Protein AF-X0RX33-F1 (afdb_monomer_lite)

Radius of gyration: 17.23 Å; chains: 1; bounding box: 39×27×56 Å

Structure (mmCIF, N/CA/C/O backbone):
data_AF-X0RX33-F1
#
_entry.id   AF-X0RX33-F1
#
loop_
_atom_site.group_PDB
_atom_site.id
_atom_site.type_symbol
_atom_site.label_atom_id
_atom_site.label_alt_id
_atom_site.label_comp_id
_atom_site.label_asym_id
_atom_site.label_entity_id
_atom_site.label_seq_id
_atom_site.pdbx_PDB_ins_code
_atom_site.Cartn_x
_atom_site.Cartn_y
_atom_site.Cartn_z
_atom_site.occupancy
_atom_site.B_iso_or_equiv
_atom_site.auth_seq_id
_atom_site.auth_comp_id
_atom_site.auth_asym_id
_atom_site.auth_atom_id
_atom_site.pdbx_PDB_model_num
ATOM 1 N N . CYS A 1 1 ? 10.762 -17.000 -25.922 1.00 54.44 1 CYS A N 1
ATOM 2 C CA . CYS A 1 1 ? 10.895 -15.526 -25.977 1.00 54.44 1 CYS A CA 1
ATOM 3 C C . CYS A 1 1 ? 10.724 -14.941 -27.388 1.00 54.44 1 CYS A C 1
ATOM 5 O O . CYS A 1 1 ? 10.039 -13.940 -27.504 1.00 54.44 1 CYS A O 1
ATOM 7 N N . GLN A 1 2 ? 11.203 -15.582 -28.469 1.00 52.62 2 GLN A N 1
ATOM 8 C CA . GLN A 1 2 ? 11.103 -15.065 -29.858 1.00 52.62 2 GLN A CA 1
ATOM 9 C C . GLN A 1 2 ? 9.686 -14.805 -30.428 1.00 52.62 2 GLN A C 1
ATOM 11 O O . GLN A 1 2 ? 9.579 -14.185 -31.476 1.00 52.62 2 GLN A O 1
ATOM 16 N N . LYS A 1 3 ? 8.595 -15.246 -29.779 1.00 62.91 3 LYS A N 1
ATOM 17 C CA . LYS A 1 3 ? 7.216 -15.036 -30.277 1.00 62.91 3 LYS A CA 1
ATOM 18 C C . LYS A 1 3 ? 6.519 -13.773 -29.747 1.00 62.91 3 LYS A C 1
ATOM 20 O O . LYS A 1 3 ? 5.438 -13.464 -30.226 1.00 62.91 3 LYS A O 1
ATOM 25 N N . LEU A 1 4 ? 7.103 -13.072 -28.771 1.00 76.19 4 LEU A N 1
ATOM 26 C CA . LEU A 1 4 ? 6.469 -11.923 -28.103 1.00 76.19 4 LEU A CA 1
ATOM 27 C C . LEU A 1 4 ? 7.180 -10.583 -28.362 1.00 76.19 4 LEU A C 1
ATOM 29 O O . LEU A 1 4 ? 6.725 -9.574 -27.849 1.00 76.19 4 LEU A O 1
ATOM 33 N N . ASN A 1 5 ? 8.270 -10.556 -29.145 1.00 82.94 5 ASN A N 1
ATOM 34 C CA . ASN A 1 5 ? 9.107 -9.359 -29.348 1.00 82.94 5 ASN A CA 1
ATOM 35 C C . ASN A 1 5 ? 9.554 -8.671 -28.038 1.00 82.94 5 ASN A C 1
ATOM 37 O O . ASN A 1 5 ? 9.726 -7.458 -28.008 1.00 82.94 5 ASN A O 1
ATOM 41 N N . ILE A 1 6 ? 9.768 -9.446 -26.970 1.00 84.62 6 ILE A N 1
ATOM 42 C CA . ILE A 1 6 ? 10.281 -8.954 -25.683 1.00 84.62 6 ILE A CA 1
ATOM 43 C C . ILE A 1 6 ? 11.683 -9.497 -25.414 1.00 84.62 6 ILE A C 1
ATOM 45 O O . ILE A 1 6 ? 12.012 -10.631 -25.793 1.00 84.62 6 ILE A O 1
ATOM 49 N N . THR A 1 7 ? 12.500 -8.693 -24.745 1.00 88.75 7 THR A N 1
ATOM 50 C CA . THR A 1 7 ? 13.837 -9.075 -24.290 1.00 88.75 7 THR A CA 1
ATOM 51 C C . THR A 1 7 ? 13.762 -9.977 -23.048 1.00 88.75 7 THR A C 1
ATOM 53 O O . THR A 1 7 ? 12.696 -10.214 -22.473 1.00 88.75 7 THR A O 1
ATOM 56 N N . LEU A 1 8 ? 14.902 -10.541 -22.633 1.00 86.94 8 LEU A N 1
ATOM 57 C CA . LEU A 1 8 ? 14.984 -11.276 -21.362 1.00 86.94 8 LEU A CA 1
ATOM 58 C C . LEU A 1 8 ? 14.783 -10.352 -20.155 1.00 86.94 8 LEU A C 1
ATOM 60 O O . LEU A 1 8 ? 14.217 -10.778 -19.150 1.00 86.94 8 LEU A O 1
ATOM 64 N N . GLU A 1 9 ? 15.224 -9.104 -20.278 1.00 85.31 9 GLU A N 1
ATOM 65 C CA . GLU A 1 9 ? 15.059 -8.056 -19.277 1.00 85.31 9 GLU A CA 1
ATOM 66 C C . GLU A 1 9 ? 13.582 -7.701 -19.095 1.00 85.31 9 GLU A C 1
ATOM 68 O O . GLU A 1 9 ? 13.064 -7.817 -17.985 1.00 85.31 9 GLU A O 1
ATOM 73 N N . ASP A 1 10 ? 12.858 -7.456 -20.193 1.00 86.00 10 ASP A N 1
ATOM 74 C CA . ASP A 1 10 ? 11.402 -7.248 -20.174 1.00 86.00 10 ASP A CA 1
ATOM 75 C C . ASP A 1 10 ? 10.673 -8.396 -19.459 1.00 86.00 10 ASP A C 1
ATOM 77 O O . ASP A 1 10 ? 9.832 -8.179 -18.587 1.00 86.00 10 ASP A O 1
ATOM 81 N N . ALA A 1 11 ? 11.028 -9.644 -19.787 1.00 89.94 11 ALA A N 1
ATOM 82 C CA . ALA A 1 11 ? 10.428 -10.820 -19.163 1.00 89.94 11 ALA A CA 1
ATOM 83 C C . ALA A 1 11 ? 10.715 -10.899 -17.652 1.00 89.94 11 ALA A C 1
ATOM 85 O O . ALA A 1 11 ? 9.852 -11.323 -16.876 1.00 89.94 11 ALA A O 1
ATOM 86 N N . SER A 1 12 ? 11.912 -10.495 -17.223 1.00 89.50 12 SER A N 1
ATOM 87 C CA . SER A 1 12 ? 12.281 -10.424 -15.809 1.00 89.50 12 SER A CA 1
ATOM 88 C C . SER A 1 12 ? 11.485 -9.339 -15.079 1.00 89.50 12 SER A C 1
ATOM 90 O O . SER A 1 12 ? 10.944 -9.588 -14.001 1.00 89.50 12 SER A O 1
ATOM 92 N N . ASN A 1 13 ? 11.325 -8.171 -15.700 1.00 88.50 13 ASN A N 1
ATOM 93 C CA . ASN A 1 13 ? 10.579 -7.046 -15.142 1.00 88.50 13 ASN A CA 1
ATOM 94 C C . ASN A 1 13 ? 9.100 -7.382 -14.963 1.00 88.50 13 ASN A C 1
ATOM 96 O O . ASN A 1 13 ? 8.558 -7.214 -13.871 1.00 88.50 13 ASN A O 1
ATOM 100 N N . TYR A 1 14 ? 8.464 -7.971 -15.978 1.00 90.94 14 TYR A N 1
ATOM 101 C CA . TYR A 1 14 ? 7.082 -8.443 -15.860 1.00 90.94 14 TYR A CA 1
ATOM 102 C C . TYR A 1 14 ? 6.914 -9.472 -14.744 1.00 90.94 14 TYR A C 1
ATOM 104 O O . TYR A 1 14 ? 5.925 -9.439 -14.014 1.00 90.94 14 TYR A O 1
ATOM 112 N N . LYS A 1 15 ? 7.892 -10.365 -14.565 1.00 93.12 15 LYS A N 1
ATOM 113 C CA . LYS A 1 15 ? 7.875 -11.339 -13.472 1.00 93.12 15 LYS A CA 1
ATOM 114 C C . LYS A 1 15 ? 7.954 -10.664 -12.102 1.00 93.12 15 LYS A C 1
ATOM 116 O O . LYS A 1 15 ? 7.259 -11.098 -11.183 1.00 93.12 15 LYS A O 1
ATOM 121 N N . PHE A 1 16 ? 8.795 -9.646 -11.937 1.00 92.75 16 PHE A N 1
ATOM 122 C CA . PHE A 1 16 ? 8.894 -8.930 -10.667 1.00 92.75 16 PHE A CA 1
ATOM 123 C C . PHE A 1 16 ? 7.631 -8.124 -10.362 1.00 92.75 16 PHE A C 1
ATOM 125 O O . PHE A 1 16 ? 7.074 -8.285 -9.278 1.00 92.75 16 PHE A O 1
ATOM 132 N N . ILE A 1 17 ? 7.119 -7.361 -11.331 1.00 94.19 17 ILE A N 1
ATOM 133 C CA . ILE A 1 17 ? 5.865 -6.606 -11.183 1.00 94.19 17 ILE A CA 1
ATOM 134 C C . ILE A 1 17 ? 4.706 -7.553 -10.851 1.00 94.19 17 ILE A C 1
ATOM 136 O O . ILE A 1 17 ? 3.975 -7.331 -9.889 1.00 94.19 17 ILE A O 1
ATOM 140 N N . SER A 1 18 ? 4.583 -8.672 -11.575 1.00 96.12 18 SER A N 1
ATOM 141 C CA . SER A 1 18 ? 3.558 -9.687 -11.304 1.00 96.12 18 SER A CA 1
ATOM 142 C C . SER A 1 18 ? 3.642 -10.239 -9.879 1.00 96.12 18 SER A C 1
ATOM 144 O O . SER A 1 18 ? 2.606 -10.464 -9.258 1.00 96.12 18 SER A O 1
ATOM 146 N N . ARG A 1 19 ? 4.851 -10.438 -9.345 1.00 97.44 19 ARG A N 1
ATOM 147 C CA . ARG A 1 19 ? 5.050 -10.890 -7.963 1.00 97.44 19 ARG A CA 1
ATOM 148 C C . ARG A 1 19 ? 4.624 -9.834 -6.942 1.00 97.44 19 ARG A C 1
ATOM 150 O O . ARG A 1 19 ? 4.098 -10.193 -5.897 1.00 97.44 19 ARG A O 1
ATOM 157 N N . PHE A 1 20 ? 4.861 -8.553 -7.203 1.00 97.88 20 PHE A N 1
ATOM 158 C CA . PHE A 1 20 ? 4.414 -7.491 -6.299 1.00 97.88 20 PHE A CA 1
ATOM 159 C C . PHE A 1 20 ? 2.893 -7.345 -6.298 1.00 97.88 20 PHE A C 1
ATOM 161 O O . PHE A 1 20 ? 2.297 -7.272 -5.227 1.00 97.88 20 PHE A O 1
ATOM 168 N N . LEU A 1 21 ? 2.257 -7.429 -7.468 1.00 98.00 21 LEU A N 1
ATOM 169 C CA . LEU A 1 21 ? 0.796 -7.446 -7.574 1.00 98.00 21 LEU A CA 1
ATOM 170 C C . LEU A 1 21 ? 0.165 -8.647 -6.860 1.00 98.00 21 LEU A C 1
ATOM 172 O O . LEU A 1 21 ? -0.848 -8.497 -6.182 1.00 98.00 21 LEU A O 1
ATOM 176 N N . GLU A 1 22 ? 0.775 -9.827 -6.963 1.00 98.56 22 GLU A N 1
ATOM 177 C CA . GLU A 1 22 ? 0.326 -11.014 -6.231 1.00 98.56 22 GLU A CA 1
ATOM 178 C C . GLU A 1 22 ? 0.396 -10.807 -4.711 1.00 98.56 22 GLU A C 1
ATOM 180 O O . GLU A 1 22 ? -0.594 -11.036 -4.017 1.00 98.56 22 GLU A O 1
ATOM 185 N N . ARG A 1 23 ? 1.500 -10.252 -4.200 1.00 98.50 23 ARG A N 1
ATOM 186 C CA . ARG A 1 23 ? 1.635 -9.919 -2.773 1.00 98.50 23 ARG A CA 1
ATOM 187 C C . ARG A 1 23 ? 0.618 -8.880 -2.309 1.00 98.50 23 ARG A C 1
ATOM 189 O O . ARG A 1 23 ? 0.106 -8.993 -1.197 1.00 98.50 23 ARG A O 1
ATOM 196 N N . ILE A 1 24 ? 0.309 -7.879 -3.133 1.00 98.69 24 ILE A N 1
ATOM 197 C CA . ILE A 1 24 ? -0.770 -6.920 -2.852 1.00 98.69 24 ILE A CA 1
ATOM 198 C C . ILE A 1 24 ? -2.111 -7.656 -2.740 1.00 98.69 24 ILE A C 1
ATOM 200 O O . ILE A 1 24 ? -2.855 -7.436 -1.784 1.00 98.69 24 ILE A O 1
ATOM 204 N N . GLY A 1 25 ? -2.391 -8.588 -3.655 1.00 98.56 25 GLY A N 1
ATOM 205 C CA . GLY A 1 25 ? -3.568 -9.455 -3.590 1.00 98.56 25 GLY A CA 1
ATOM 206 C C . GLY A 1 25 ? -3.648 -10.254 -2.285 1.00 98.56 25 GLY A C 1
ATOM 207 O O . GLY A 1 25 ? -4.692 -10.269 -1.629 1.00 98.56 25 GLY A O 1
ATOM 208 N N . ASP A 1 26 ? -2.536 -10.841 -1.842 1.00 98.69 26 ASP A N 1
ATOM 209 C CA . ASP A 1 26 ? -2.448 -11.536 -0.553 1.00 98.69 26 ASP A CA 1
ATOM 210 C C . ASP A 1 26 ? -2.773 -10.619 0.636 1.00 98.69 26 ASP A C 1
ATOM 212 O O . ASP A 1 26 ? -3.444 -11.031 1.589 1.00 98.69 26 ASP A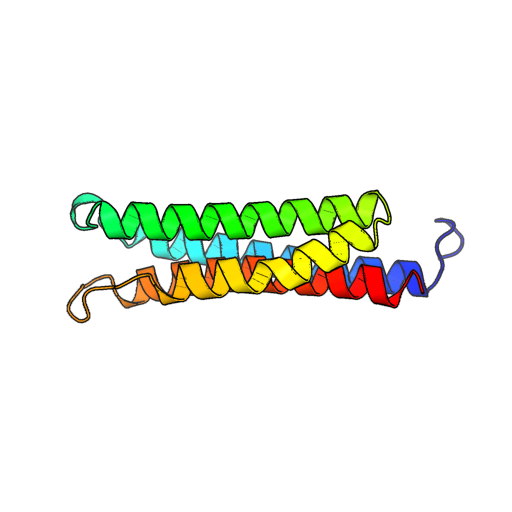 O 1
ATOM 216 N N . HIS A 1 27 ? -2.321 -9.364 0.599 1.00 98.69 27 HIS A N 1
ATOM 217 C CA . HIS A 1 27 ? -2.654 -8.376 1.624 1.00 98.69 27 HIS A CA 1
ATOM 218 C C . HIS A 1 27 ? -4.124 -7.958 1.582 1.00 98.69 27 HIS A C 1
ATOM 220 O O . HIS A 1 27 ? -4.738 -7.846 2.644 1.00 98.69 27 HIS A O 1
ATOM 226 N N . ALA A 1 28 ? -4.730 -7.838 0.401 1.00 98.69 28 ALA A N 1
ATOM 227 C CA . ALA A 1 28 ? -6.168 -7.611 0.282 1.00 98.69 28 ALA A CA 1
ATOM 228 C C . ALA A 1 28 ? -6.974 -8.762 0.918 1.00 98.69 28 ALA A C 1
ATOM 230 O O . ALA A 1 28 ? -7.928 -8.525 1.662 1.00 98.69 28 ALA A O 1
ATOM 231 N N . VAL A 1 29 ? -6.542 -10.014 0.724 1.00 98.62 29 VAL A N 1
ATOM 232 C CA . VAL A 1 29 ? -7.142 -11.183 1.391 1.00 98.62 29 VAL A CA 1
ATOM 233 C C . VAL A 1 29 ? -6.956 -11.123 2.911 1.00 98.62 29 VAL A C 1
ATOM 235 O O . VAL A 1 29 ? -7.891 -11.434 3.651 1.00 98.62 29 VAL A O 1
ATOM 238 N N . LYS A 1 30 ? -5.778 -10.720 3.407 1.00 98.56 30 LYS A N 1
ATOM 239 C CA . LYS A 1 30 ? -5.538 -10.543 4.852 1.00 98.56 30 LYS A CA 1
ATOM 240 C C . LYS A 1 30 ? -6.443 -9.469 5.453 1.00 98.56 30 LYS A C 1
ATOM 242 O O . LYS A 1 30 ? -6.989 -9.703 6.529 1.00 98.56 30 LYS A O 1
ATOM 247 N N . ILE A 1 31 ? -6.640 -8.345 4.764 1.00 98.56 31 ILE A N 1
ATOM 248 C CA . ILE A 1 31 ? -7.582 -7.299 5.185 1.00 98.56 31 ILE A CA 1
ATOM 249 C C . ILE A 1 31 ? -8.985 -7.897 5.285 1.00 98.56 31 ILE A C 1
ATOM 251 O O . ILE A 1 31 ? -9.572 -7.874 6.362 1.00 98.56 31 ILE A O 1
ATOM 255 N N . ALA A 1 32 ? -9.483 -8.525 4.216 1.00 98.38 32 ALA A N 1
ATOM 256 C CA . ALA A 1 32 ? -10.822 -9.114 4.196 1.00 98.38 32 ALA A CA 1
ATOM 257 C C . ALA A 1 32 ? -11.044 -10.125 5.337 1.00 98.38 32 ALA A C 1
ATOM 259 O O . ALA A 1 32 ? -12.092 -10.115 5.978 1.00 98.38 32 ALA A O 1
ATOM 260 N N . LYS A 1 33 ? -10.042 -10.962 5.636 1.00 98.44 33 LYS A N 1
ATOM 261 C CA . LYS A 1 33 ? -10.099 -11.946 6.728 1.00 98.44 33 LYS A CA 1
ATOM 262 C C . LYS A 1 33 ? -10.138 -11.331 8.127 1.00 98.44 33 LYS A C 1
ATOM 264 O O . LYS A 1 33 ? -10.741 -11.931 9.004 1.00 98.44 33 LYS A O 1
ATOM 269 N N . ASN A 1 34 ? -9.490 -10.190 8.352 1.00 98.06 34 ASN A N 1
ATOM 270 C CA . ASN A 1 34 ? -9.503 -9.525 9.661 1.00 98.06 34 ASN A CA 1
ATOM 271 C C . ASN A 1 34 ? -10.751 -8.661 9.836 1.00 98.06 34 ASN A C 1
ATOM 273 O O . ASN A 1 34 ? -11.341 -8.627 10.907 1.00 98.06 34 ASN A O 1
ATOM 277 N N . VAL A 1 35 ? -11.195 -8.016 8.759 1.00 96.69 35 VAL A N 1
ATOM 278 C CA . VAL A 1 35 ? -12.381 -7.160 8.752 1.00 96.69 35 VAL A CA 1
ATOM 279 C C . VAL A 1 35 ? -13.639 -7.914 9.208 1.00 96.69 35 VAL A C 1
ATOM 281 O O . VAL A 1 35 ? -14.419 -7.370 9.980 1.00 96.69 35 VAL A O 1
ATOM 284 N N . ILE A 1 36 ? -13.813 -9.181 8.814 1.00 97.12 36 ILE A N 1
ATOM 285 C CA . ILE A 1 36 ? -14.971 -10.001 9.230 1.00 97.12 36 ILE A CA 1
ATOM 286 C C . ILE A 1 36 ? -14.987 -10.371 10.723 1.00 97.12 36 ILE A C 1
ATOM 288 O O . ILE A 1 36 ? -16.007 -10.851 11.212 1.00 97.12 36 ILE A O 1
ATOM 292 N N . LEU A 1 37 ? -13.867 -10.204 11.432 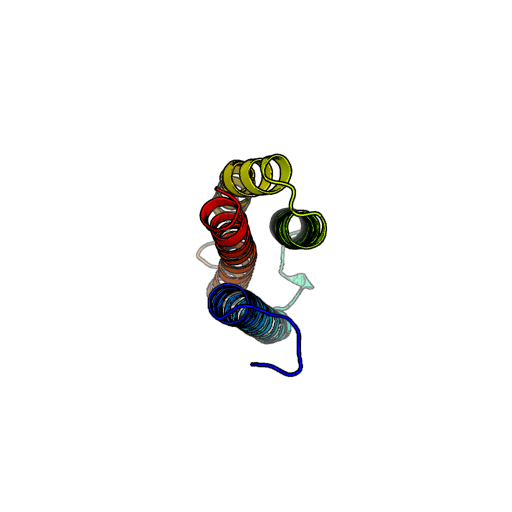1.00 96.81 37 LEU A N 1
ATOM 293 C CA . LEU A 1 37 ? -13.744 -10.517 12.860 1.00 96.81 37 LEU A CA 1
ATOM 294 C C . LEU A 1 37 ? -14.101 -9.314 13.745 1.00 96.81 37 LEU A C 1
ATOM 296 O O . LEU A 1 37 ? -14.278 -9.469 14.952 1.00 96.81 37 LEU A O 1
ATOM 300 N N . ILE A 1 38 ? -14.200 -8.124 13.150 1.00 96.25 38 ILE A N 1
ATOM 301 C CA . ILE A 1 38 ? -14.409 -6.861 13.851 1.00 96.25 38 ILE A CA 1
ATOM 302 C C . ILE A 1 38 ? -15.905 -6.546 13.936 1.00 96.25 38 ILE A C 1
ATOM 304 O O . ILE A 1 38 ? -16.614 -6.541 12.930 1.00 96.25 38 ILE A O 1
ATOM 308 N N . ASP A 1 39 ? -16.380 -6.199 15.134 1.00 94.81 39 ASP A N 1
ATOM 309 C CA . ASP A 1 39 ? -17.686 -5.556 15.298 1.00 94.81 39 ASP A CA 1
ATOM 310 C C . ASP A 1 39 ? -17.560 -4.057 15.009 1.00 94.81 39 ASP A C 1
ATOM 312 O O . ASP A 1 39 ? -17.064 -3.279 15.828 1.00 94.81 39 ASP A O 1
ATOM 316 N N . TYR A 1 40 ? -18.031 -3.640 13.834 1.00 87.25 40 TYR A N 1
ATOM 317 C CA . TYR A 1 40 ? -17.953 -2.250 13.387 1.00 87.25 40 TYR A CA 1
ATOM 318 C C . TYR A 1 40 ? -18.631 -1.253 14.330 1.00 87.25 40 TYR A C 1
ATOM 320 O O . TYR A 1 40 ? -18.246 -0.088 14.341 1.00 87.25 40 TYR A O 1
ATOM 328 N N . GLN A 1 41 ? -19.617 -1.676 15.130 1.00 89.69 41 GLN A N 1
ATOM 329 C CA . GLN A 1 41 ? -20.294 -0.777 16.073 1.00 89.69 41 GLN A CA 1
ATOM 330 C C . GLN A 1 41 ? -19.387 -0.349 17.233 1.00 89.69 41 GLN A C 1
ATOM 332 O O . GLN A 1 41 ? -19.661 0.652 17.894 1.00 89.69 41 GLN A O 1
ATOM 337 N N . LYS A 1 42 ? -18.308 -1.099 17.476 1.00 90.31 42 LYS A N 1
ATOM 338 C CA . LYS A 1 42 ? -17.323 -0.839 18.531 1.00 90.31 42 LYS A CA 1
ATOM 339 C C . LYS A 1 42 ? -16.081 -0.104 18.031 1.00 90.31 42 LYS A C 1
ATOM 341 O O . LYS A 1 42 ? -15.188 0.178 18.828 1.00 90.31 42 LYS A O 1
ATOM 346 N N . ILE A 1 43 ? -16.014 0.198 16.737 1.00 93.00 43 ILE A N 1
ATOM 347 C CA . ILE A 1 43 ? -14.936 0.993 16.159 1.00 93.00 43 ILE A CA 1
ATOM 348 C C . ILE A 1 43 ? -15.336 2.461 16.213 1.00 93.00 43 ILE A C 1
ATOM 350 O O . ILE A 1 43 ? -16.388 2.854 15.708 1.00 93.00 43 ILE A O 1
ATOM 354 N N . ASP A 1 44 ? -14.501 3.278 16.849 1.00 93.06 44 ASP A N 1
ATOM 355 C CA . ASP A 1 44 ? -14.733 4.710 16.883 1.00 93.06 44 ASP A CA 1
ATOM 356 C C . ASP A 1 44 ? -14.539 5.328 15.490 1.00 93.06 44 ASP A C 1
ATOM 358 O O . ASP A 1 44 ? -13.770 4.856 14.647 1.00 93.06 44 ASP A O 1
ATOM 362 N N . LYS A 1 45 ? -15.288 6.402 15.241 1.00 94.38 45 LYS A N 1
ATOM 363 C CA . LYS A 1 45 ? -15.337 7.049 13.931 1.00 94.38 45 LYS A CA 1
ATOM 364 C C . LYS A 1 45 ? -13.971 7.590 13.494 1.00 94.38 45 LYS A C 1
ATOM 366 O O . LYS A 1 45 ? -13.644 7.497 12.316 1.00 94.38 45 LYS A O 1
ATOM 371 N N . GLU A 1 46 ? -13.185 8.129 14.424 1.00 95.62 46 GLU A N 1
ATOM 372 C CA . GLU A 1 46 ? -11.873 8.714 14.130 1.00 95.62 46 GLU A CA 1
ATOM 373 C C . GLU A 1 46 ? -10.879 7.637 13.672 1.00 95.62 46 GLU A C 1
ATOM 375 O O . GLU A 1 46 ? -10.189 7.806 12.667 1.00 95.62 46 GLU A O 1
ATOM 380 N N . LEU A 1 47 ? -10.840 6.495 14.360 1.00 96.00 47 LEU A N 1
ATOM 381 C CA . LEU A 1 47 ? -10.032 5.344 13.973 1.00 96.00 47 LEU A CA 1
ATOM 382 C C . LEU A 1 47 ? -10.416 4.831 12.583 1.00 96.00 47 LEU A C 1
ATOM 384 O O . LEU A 1 47 ? -9.536 4.609 11.750 1.00 96.00 47 LEU A O 1
ATOM 388 N N . TYR A 1 48 ? -11.716 4.684 12.315 1.00 95.69 48 TYR A N 1
ATOM 389 C CA . TYR A 1 48 ? -12.206 4.280 10.997 1.00 95.69 48 TYR A CA 1
ATOM 390 C C . TYR A 1 48 ? -11.752 5.250 9.897 1.00 95.69 48 TYR A C 1
ATOM 392 O O . TYR A 1 48 ? -11.166 4.820 8.905 1.00 95.69 48 TYR A O 1
ATOM 400 N N . GLU A 1 49 ? -11.962 6.556 10.084 1.00 97.19 49 GLU A N 1
ATOM 401 C CA . GLU A 1 49 ? -11.575 7.585 9.110 1.00 97.19 49 GLU A CA 1
ATOM 402 C C . GLU A 1 49 ? -10.063 7.589 8.847 1.00 97.19 49 GLU A C 1
ATOM 404 O O . GLU A 1 49 ? -9.635 7.677 7.695 1.00 97.19 49 GLU A O 1
ATOM 409 N N . ASN A 1 50 ? -9.241 7.423 9.887 1.00 98.06 50 ASN A N 1
ATOM 410 C CA . ASN A 1 50 ? -7.789 7.377 9.733 1.00 98.06 50 ASN A CA 1
ATOM 411 C C . ASN A 1 50 ? -7.314 6.120 8.978 1.00 98.06 50 ASN A C 1
ATOM 413 O O . ASN A 1 50 ? -6.418 6.218 8.136 1.00 98.06 50 ASN A O 1
ATOM 417 N N . ILE A 1 51 ? -7.923 4.952 9.229 1.00 98.12 51 ILE A N 1
ATOM 418 C CA . ILE A 1 51 ? -7.636 3.718 8.474 1.00 98.12 51 ILE A CA 1
ATOM 419 C C . ILE A 1 51 ? -8.032 3.891 7.004 1.00 98.12 51 ILE A C 1
ATOM 421 O O . ILE A 1 51 ? -7.244 3.557 6.118 1.00 98.12 51 ILE A O 1
ATOM 425 N N . MET A 1 52 ? -9.220 4.440 6.737 1.00 98.00 52 MET A N 1
ATOM 426 C CA . MET A 1 52 ? -9.693 4.673 5.371 1.00 98.00 52 MET A CA 1
ATOM 427 C C . MET A 1 52 ? -8.784 5.645 4.619 1.00 98.00 52 MET A C 1
ATOM 429 O O . MET A 1 52 ? -8.382 5.348 3.498 1.00 98.00 52 MET A O 1
ATOM 433 N N . LYS A 1 53 ? -8.353 6.735 5.261 1.00 98.50 53 LYS A N 1
ATOM 434 C CA . LYS A 1 53 ? -7.398 7.685 4.680 1.00 98.50 53 LYS A CA 1
ATOM 435 C C . LYS A 1 53 ? -6.062 7.028 4.321 1.00 98.50 53 LYS A C 1
ATOM 437 O O . LYS A 1 53 ? -5.528 7.270 3.243 1.00 98.50 53 LYS A O 1
ATOM 442 N N . ALA A 1 54 ? -5.508 6.191 5.200 1.00 98.69 54 ALA A N 1
ATOM 443 C CA . ALA A 1 54 ? -4.284 5.449 4.888 1.00 98.69 54 ALA A CA 1
ATOM 444 C C . ALA A 1 54 ? -4.501 4.470 3.718 1.00 98.69 54 ALA A C 1
ATOM 446 O O . ALA A 1 54 ? -3.637 4.336 2.851 1.00 98.69 54 ALA A O 1
ATOM 447 N N . SER A 1 55 ? -5.669 3.820 3.666 1.00 98.62 55 SER A N 1
ATOM 448 C CA . SER A 1 55 ? -6.046 2.933 2.563 1.00 98.62 55 SER A CA 1
ATOM 449 C C . SER A 1 55 ? -6.131 3.675 1.229 1.00 98.62 55 SER A C 1
ATOM 451 O O . SER A 1 55 ? -5.636 3.162 0.230 1.00 98.62 55 SER A O 1
ATOM 453 N N . GLU A 1 56 ? -6.731 4.864 1.201 1.00 98.69 56 GLU A N 1
ATOM 454 C CA . GLU A 1 56 ? -6.829 5.701 -0.002 1.00 98.69 56 GLU A CA 1
ATOM 455 C C . GLU A 1 56 ? -5.439 6.069 -0.526 1.00 98.69 56 GLU A C 1
ATOM 457 O O . GLU A 1 56 ? -5.136 5.780 -1.681 1.00 98.69 56 GLU A O 1
ATOM 462 N N . ILE A 1 57 ? -4.552 6.569 0.345 1.00 98.69 57 ILE A N 1
ATOM 463 C CA . ILE A 1 57 ? -3.164 6.897 -0.021 1.00 98.69 57 ILE A CA 1
ATOM 464 C C . ILE A 1 57 ? -2.445 5.667 -0.594 1.00 98.69 57 ILE A C 1
ATOM 466 O O . ILE A 1 57 ? -1.740 5.758 -1.597 1.00 98.69 57 ILE A O 1
ATOM 470 N N . SER A 1 58 ? -2.615 4.494 0.021 1.00 98.75 58 SER A N 1
ATOM 471 C CA . SER A 1 58 ? -1.981 3.274 -0.480 1.00 98.75 58 SER A CA 1
ATOM 472 C C . SER A 1 58 ? -2.487 2.861 -1.866 1.00 98.75 58 SER A C 1
ATOM 474 O O . SER A 1 58 ? -1.707 2.315 -2.647 1.00 98.75 58 SER A O 1
ATOM 476 N N . LEU A 1 59 ? -3.771 3.067 -2.164 1.00 98.69 59 LEU A N 1
ATOM 477 C CA . LEU A 1 59 ? -4.348 2.759 -3.474 1.00 98.69 59 LEU A CA 1
ATOM 478 C C . LEU A 1 59 ? -3.936 3.790 -4.530 1.00 98.69 59 LEU A C 1
ATOM 480 O O . LEU A 1 59 ? -3.676 3.417 -5.672 1.00 98.69 59 LEU A O 1
ATOM 484 N N . GLU A 1 60 ? -3.820 5.063 -4.152 1.00 98.62 60 GLU A N 1
ATOM 485 C CA . GLU A 1 60 ? -3.254 6.113 -5.005 1.00 98.62 60 GLU A CA 1
ATOM 486 C C . GLU A 1 60 ? -1.813 5.784 -5.406 1.00 98.62 60 GLU A C 1
ATOM 488 O O . GLU A 1 60 ? -1.478 5.852 -6.588 1.00 98.62 60 GLU A O 1
ATOM 493 N N . LEU A 1 61 ? -0.983 5.342 -4.454 1.00 98.69 61 LEU A N 1
ATOM 494 C CA . LEU A 1 61 ? 0.384 4.897 -4.732 1.00 98.69 61 LEU A CA 1
ATOM 495 C C . LEU A 1 61 ? 0.414 3.706 -5.697 1.00 98.69 61 LEU A C 1
ATOM 497 O O . LEU A 1 61 ? 1.226 3.688 -6.622 1.00 98.69 61 LEU A O 1
ATOM 501 N N . LEU A 1 62 ? -0.480 2.730 -5.531 1.00 98.56 62 LEU A N 1
ATOM 502 C CA . LEU A 1 62 ? -0.563 1.605 -6.459 1.00 98.56 62 LEU A CA 1
ATOM 503 C C . LEU A 1 62 ? -0.906 2.073 -7.873 1.00 98.56 62 LEU A C 1
ATOM 505 O O . LEU A 1 62 ? -0.182 1.744 -8.812 1.00 98.56 62 LEU A O 1
ATOM 509 N N . ASN A 1 63 ? -1.957 2.877 -8.024 1.00 98.38 63 ASN A N 1
ATOM 510 C CA . ASN A 1 63 ? -2.366 3.401 -9.327 1.00 98.38 63 ASN A CA 1
ATOM 511 C C . ASN A 1 63 ? -1.244 4.216 -9.982 1.00 98.38 63 ASN A C 1
ATOM 513 O O . ASN A 1 63 ? -0.903 3.961 -11.132 1.00 98.38 63 ASN A O 1
ATOM 517 N N . MET A 1 64 ? -0.602 5.110 -9.227 1.00 98.38 64 MET A N 1
ATOM 518 C CA . MET A 1 64 ? 0.511 5.926 -9.711 1.00 98.38 64 MET A CA 1
ATOM 519 C C . MET A 1 64 ? 1.696 5.069 -10.186 1.00 98.38 64 MET A C 1
ATOM 521 O O . MET A 1 64 ? 2.264 5.357 -11.236 1.00 98.38 64 MET A O 1
ATOM 525 N N . SER A 1 65 ? 2.041 3.986 -9.476 1.00 97.88 65 SER A N 1
ATOM 526 C CA . SER A 1 65 ? 3.113 3.069 -9.906 1.00 97.88 65 SER A CA 1
ATOM 527 C C . SER A 1 65 ? 2.774 2.331 -11.211 1.00 97.88 65 SER A C 1
ATOM 529 O O . SER A 1 65 ? 3.638 2.127 -12.066 1.00 97.88 65 SER A O 1
ATOM 531 N N . LEU A 1 66 ? 1.501 1.964 -11.404 1.00 96.75 66 LEU A N 1
ATOM 532 C CA . LEU A 1 66 ? 1.032 1.295 -12.618 1.00 96.75 66 LEU A CA 1
ATOM 533 C C . LEU A 1 66 ? 0.960 2.258 -13.803 1.00 96.75 66 LEU A C 1
ATOM 535 O O . LEU A 1 66 ? 1.388 1.895 -14.900 1.00 96.75 66 LEU A O 1
ATOM 539 N N . ASP A 1 67 ? 0.485 3.482 -13.583 1.00 97.38 67 ASP A N 1
ATOM 540 C CA . ASP A 1 67 ? 0.475 4.537 -14.594 1.00 97.38 67 ASP A CA 1
ATOM 541 C C . ASP A 1 67 ? 1.901 4.886 -15.030 1.00 97.38 67 ASP A C 1
ATOM 543 O O . ASP A 1 67 ? 2.179 4.931 -16.231 1.00 97.38 67 ASP A O 1
ATOM 547 N N . ALA A 1 68 ? 2.830 5.028 -14.077 1.00 96.56 68 ALA A N 1
ATOM 548 C CA . ALA A 1 68 ? 4.242 5.263 -14.363 1.00 96.56 68 ALA A CA 1
ATOM 549 C C . ALA A 1 68 ? 4.831 4.140 -15.225 1.00 96.56 68 ALA A C 1
ATOM 551 O O . ALA A 1 68 ? 5.561 4.401 -16.183 1.00 96.56 68 ALA A O 1
ATOM 552 N N . TRP A 1 69 ? 4.482 2.884 -14.934 1.00 93.31 69 TRP A N 1
ATOM 553 C CA . TRP A 1 69 ? 4.978 1.737 -15.690 1.00 93.31 69 TRP A CA 1
ATOM 554 C C . TRP A 1 69 ? 4.411 1.697 -17.112 1.00 93.31 69 TRP A C 1
ATOM 556 O O . TRP A 1 69 ? 5.165 1.522 -18.072 1.00 93.31 69 TRP A O 1
ATOM 566 N N . LEU A 1 70 ? 3.098 1.897 -17.264 1.00 91.50 70 LEU A N 1
ATOM 567 C CA . LEU A 1 70 ? 2.419 1.894 -18.563 1.00 91.50 70 LEU A CA 1
ATOM 568 C C . LEU A 1 70 ? 2.916 3.023 -19.471 1.00 91.50 70 LEU A C 1
ATOM 570 O O . LEU A 1 70 ? 3.087 2.820 -20.675 1.00 91.50 70 LEU A O 1
ATOM 574 N N . GLN A 1 71 ? 3.155 4.200 -18.894 1.00 94.19 71 GLN A N 1
ATOM 575 C CA . GLN A 1 71 ? 3.574 5.401 -19.619 1.00 94.19 71 GLN A CA 1
ATOM 576 C C . GLN A 1 71 ? 5.097 5.524 -19.747 1.00 94.19 71 GLN A C 1
ATOM 578 O O . GLN A 1 71 ? 5.571 6.371 -20.502 1.00 94.19 71 GLN A O 1
ATOM 583 N N . LYS A 1 72 ? 5.863 4.665 -19.057 1.00 90.50 72 LYS A N 1
ATOM 584 C CA . LYS A 1 72 ? 7.325 4.769 -18.912 1.00 90.50 72 LYS A CA 1
ATOM 585 C C . LYS A 1 72 ? 7.755 6.129 -18.343 1.00 90.50 72 LYS A C 1
ATOM 587 O O . LYS A 1 72 ? 8.761 6.698 -18.767 1.00 90.50 72 LYS A O 1
ATOM 592 N N . ASP A 1 73 ? 6.977 6.652 -17.400 1.00 95.94 73 ASP A N 1
ATOM 593 C CA . ASP A 1 73 ? 7.205 7.961 -16.793 1.00 95.94 73 ASP A CA 1
ATOM 594 C C . ASP A 1 73 ? 8.090 7.837 -15.544 1.00 95.94 73 ASP A C 1
ATOM 596 O O . ASP A 1 73 ? 7.653 7.440 -14.461 1.00 95.94 73 ASP A O 1
ATOM 600 N N . LEU A 1 74 ? 9.363 8.197 -15.714 1.00 95.81 74 LEU A N 1
ATOM 601 C CA . LEU A 1 74 ? 10.360 8.215 -14.646 1.00 95.81 74 LEU A CA 1
ATOM 602 C C . LEU A 1 74 ? 10.056 9.247 -13.553 1.00 95.81 74 LEU A C 1
ATOM 604 O O . LEU A 1 74 ? 10.401 9.022 -12.394 1.00 95.81 74 LEU A O 1
ATOM 608 N N . ASN A 1 75 ? 9.441 10.381 -13.894 1.00 96.56 75 ASN A N 1
ATOM 609 C CA . ASN A 1 75 ? 9.124 11.408 -12.903 1.00 96.56 75 ASN A CA 1
ATOM 610 C C . ASN A 1 75 ? 7.990 10.924 -12.004 1.00 96.56 75 ASN A C 1
ATOM 612 O O . ASN A 1 75 ? 8.091 11.037 -10.785 1.00 96.56 75 ASN A O 1
ATOM 616 N N . LEU A 1 76 ? 6.966 10.309 -12.601 1.00 97.62 76 LEU A N 1
ATOM 617 C CA . LEU A 1 76 ? 5.842 9.743 -11.862 1.00 97.62 76 LEU A CA 1
ATOM 618 C C . LEU A 1 76 ? 6.283 8.584 -10.953 1.00 97.62 76 LEU A C 1
ATOM 620 O O . LEU A 1 76 ? 5.830 8.485 -9.814 1.00 97.62 76 LEU A O 1
ATOM 624 N N . ALA A 1 77 ? 7.224 7.750 -11.412 1.00 97.62 77 ALA A N 1
ATOM 625 C CA . ALA A 1 77 ? 7.837 6.711 -10.582 1.00 97.62 77 ALA A CA 1
ATOM 626 C C . ALA A 1 77 ? 8.609 7.298 -9.382 1.00 97.62 77 ALA A C 1
ATOM 628 O O . ALA A 1 77 ? 8.489 6.797 -8.267 1.00 97.62 77 ALA A O 1
ATOM 629 N N . ASN A 1 78 ? 9.373 8.379 -9.576 1.00 97.62 78 ASN A N 1
ATOM 630 C CA . ASN A 1 78 ? 10.077 9.042 -8.472 1.00 97.62 78 ASN A CA 1
ATOM 631 C C . ASN A 1 78 ? 9.104 9.690 -7.474 1.00 97.62 78 ASN A C 1
ATOM 633 O O . ASN A 1 78 ? 9.258 9.514 -6.266 1.00 97.62 78 ASN A O 1
ATOM 637 N N . GLU A 1 79 ? 8.069 10.380 -7.962 1.00 98.06 79 GLU A N 1
ATOM 638 C CA . GLU A 1 79 ? 7.029 10.975 -7.113 1.00 98.06 79 GLU A CA 1
ATOM 639 C C . GLU A 1 79 ? 6.315 9.916 -6.257 1.00 98.06 79 GLU A C 1
ATOM 641 O O . GLU A 1 79 ? 6.005 10.151 -5.082 1.00 98.06 79 GLU A O 1
ATOM 646 N N . ASN A 1 80 ? 6.090 8.731 -6.829 1.00 98.38 80 ASN A N 1
ATOM 647 C CA . ASN A 1 80 ? 5.516 7.594 -6.126 1.00 98.38 80 ASN A CA 1
ATOM 648 C C . ASN A 1 80 ? 6.370 7.165 -4.927 1.00 98.38 80 ASN A C 1
ATOM 650 O O . ASN A 1 80 ? 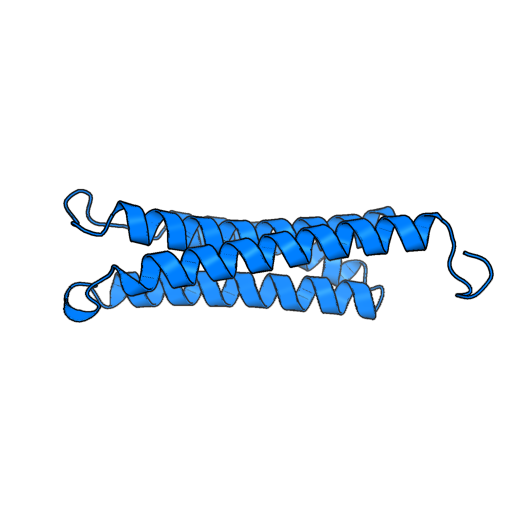5.854 7.055 -3.812 1.00 98.38 80 ASN A O 1
ATOM 654 N N . ILE A 1 81 ? 7.676 6.984 -5.145 1.00 97.81 81 ILE A N 1
ATOM 655 C CA . ILE A 1 81 ? 8.632 6.600 -4.098 1.00 97.81 81 ILE A CA 1
ATOM 656 C C . ILE A 1 81 ? 8.674 7.669 -3.001 1.00 97.81 81 ILE A C 1
ATOM 658 O O . ILE A 1 81 ? 8.573 7.348 -1.819 1.00 97.81 81 ILE A O 1
ATOM 662 N N . GLU A 1 82 ? 8.755 8.952 -3.358 1.00 97.44 82 GLU A N 1
ATOM 663 C CA . GLU A 1 82 ? 8.771 10.044 -2.375 1.00 97.44 82 GLU A CA 1
ATOM 664 C C . GLU A 1 82 ? 7.478 10.104 -1.544 1.00 97.44 82 GLU A C 1
ATOM 666 O O . GLU A 1 82 ? 7.495 10.386 -0.338 1.00 97.44 82 GLU A O 1
ATOM 671 N N . SER A 1 83 ? 6.341 9.790 -2.168 1.00 97.25 83 SER A N 1
ATOM 672 C CA . SER A 1 83 ? 5.031 9.809 -1.521 1.00 97.25 83 SER A CA 1
ATOM 673 C C . SER A 1 83 ? 4.822 8.674 -0.510 1.00 97.25 83 SER A C 1
ATOM 675 O O . SER A 1 83 ? 3.915 8.781 0.321 1.00 97.25 83 SER A O 1
ATOM 677 N N . ILE A 1 84 ? 5.694 7.655 -0.457 1.00 97.12 84 ILE A N 1
ATOM 678 C CA . ILE A 1 84 ? 5.601 6.577 0.546 1.00 97.12 84 ILE A CA 1
ATOM 679 C C . ILE A 1 84 ? 5.715 7.094 1.985 1.00 97.12 84 ILE A C 1
ATOM 681 O O . ILE A 1 84 ? 5.132 6.532 2.920 1.00 97.12 84 ILE A O 1
ATOM 685 N N . LYS A 1 85 ? 6.426 8.213 2.173 1.00 97.38 85 LYS A N 1
ATOM 686 C CA . LYS A 1 85 ? 6.561 8.872 3.473 1.00 97.38 85 LYS A CA 1
ATOM 687 C C . LYS A 1 85 ? 5.198 9.305 4.014 1.00 97.38 85 LYS A C 1
ATOM 689 O O . LYS A 1 85 ? 4.930 9.101 5.195 1.00 97.38 85 LYS A O 1
ATOM 694 N N . LYS A 1 86 ? 4.316 9.817 3.147 1.00 97.88 86 LYS A N 1
ATOM 695 C CA . LYS A 1 86 ? 2.954 10.236 3.519 1.00 97.88 86 LYS A CA 1
ATOM 696 C C . LYS A 1 86 ? 2.132 9.048 4.021 1.00 97.88 86 LYS A C 1
ATOM 698 O O . LYS A 1 86 ? 1.445 9.172 5.030 1.00 97.88 86 LYS A O 1
ATOM 703 N N . LEU A 1 87 ? 2.235 7.892 3.356 1.00 98.44 87 LEU A N 1
ATOM 704 C CA . LEU A 1 87 ? 1.568 6.664 3.799 1.00 98.44 87 LEU A CA 1
ATOM 705 C C . LEU A 1 87 ? 2.104 6.197 5.154 1.00 98.44 87 LEU A C 1
ATOM 707 O O . LEU A 1 87 ? 1.330 5.909 6.062 1.00 98.44 87 LEU A O 1
ATOM 711 N N . THR A 1 88 ? 3.429 6.155 5.300 1.00 97.69 88 THR A N 1
ATOM 712 C CA . THR A 1 88 ? 4.082 5.731 6.546 1.00 97.69 88 THR A CA 1
ATOM 713 C C . THR A 1 88 ? 3.658 6.616 7.719 1.00 97.69 88 THR A C 1
ATOM 715 O O . THR A 1 88 ? 3.321 6.113 8.790 1.00 97.69 88 THR A O 1
ATOM 718 N N . GLU A 1 89 ? 3.624 7.933 7.517 1.00 97.88 89 GLU A N 1
ATOM 719 C CA . GLU A 1 89 ? 3.130 8.886 8.511 1.00 97.88 89 GLU A CA 1
ATOM 720 C C . GLU A 1 89 ? 1.651 8.649 8.831 1.00 97.88 89 GLU A C 1
ATOM 722 O O . GLU A 1 89 ? 1.303 8.530 10.005 1.00 97.88 89 GLU A O 1
ATOM 727 N N . ALA A 1 90 ? 0.794 8.497 7.814 1.00 98.12 90 ALA A N 1
ATOM 728 C CA . ALA A 1 90 ? -0.625 8.211 8.006 1.00 98.12 90 ALA A CA 1
ATOM 729 C C . ALA A 1 90 ? -0.834 6.949 8.859 1.00 98.12 90 ALA A C 1
ATOM 731 O O . ALA A 1 90 ? -1.525 7.016 9.874 1.00 98.12 90 ALA A O 1
ATOM 732 N N . CYS A 1 91 ? -0.167 5.839 8.529 1.00 97.88 91 CYS A N 1
ATOM 733 C CA . CYS A 1 91 ? -0.245 4.593 9.293 1.00 97.88 91 CYS A CA 1
ATOM 734 C C . CYS A 1 91 ? 0.247 4.753 10.741 1.00 97.88 91 CYS A C 1
ATOM 736 O O . CYS A 1 91 ? -0.414 4.286 11.665 1.00 97.88 91 CYS A O 1
ATOM 738 N N . ASN A 1 92 ? 1.371 5.443 10.958 1.00 96.12 92 ASN A N 1
ATOM 739 C CA . ASN A 1 92 ? 1.957 5.624 12.291 1.00 96.12 92 ASN A CA 1
ATOM 740 C C . ASN A 1 92 ? 1.123 6.535 13.203 1.00 96.12 92 ASN A C 1
ATOM 742 O O . ASN A 1 92 ? 1.217 6.441 14.426 1.00 96.12 92 ASN A O 1
ATOM 746 N N . THR A 1 93 ? 0.325 7.435 12.625 1.00 95.88 93 THR A N 1
ATOM 747 C CA . THR A 1 93 ? -0.560 8.319 13.398 1.00 95.88 93 THR A CA 1
ATOM 748 C C . THR A 1 93 ? -1.840 7.640 13.875 1.00 95.88 93 THR A C 1
ATOM 750 O O . THR A 1 93 ? -2.504 8.179 14.763 1.00 95.88 93 THR A O 1
ATOM 753 N N . ILE A 1 94 ? -2.175 6.457 13.347 1.00 96.94 94 ILE A N 1
ATOM 754 C CA . ILE A 1 94 ? -3.354 5.703 13.771 1.00 96.94 94 ILE A CA 1
ATOM 755 C C . ILE A 1 94 ? -3.145 5.204 15.202 1.00 96.94 94 ILE A C 1
ATOM 757 O O . ILE A 1 94 ? -2.304 4.349 15.477 1.00 96.94 94 ILE A O 1
ATOM 761 N N . LYS A 1 95 ? -3.940 5.737 16.131 1.00 93.81 95 LYS A N 1
ATOM 762 C CA . LYS A 1 95 ? -3.924 5.328 17.536 1.00 93.81 95 LYS A CA 1
ATOM 763 C C . LYS A 1 95 ? -4.998 4.281 17.771 1.00 93.81 95 LYS A C 1
ATOM 765 O O . LYS A 1 95 ? -6.180 4.561 17.622 1.00 93.81 95 LYS A O 1
ATOM 770 N N . ILE A 1 96 ? -4.579 3.094 18.192 1.00 92.31 96 ILE A N 1
ATOM 771 C CA . ILE A 1 96 ? -5.485 2.020 18.599 1.00 92.31 96 ILE A CA 1
ATOM 772 C C . ILE A 1 96 ? -5.473 1.950 20.124 1.00 92.31 96 ILE A C 1
ATOM 774 O O . ILE A 1 96 ? -4.406 2.000 20.739 1.00 92.31 96 ILE A O 1
ATOM 778 N N . ASN A 1 97 ? -6.645 1.823 20.746 1.00 91.44 97 ASN A N 1
ATOM 779 C CA . ASN A 1 97 ? -6.731 1.573 22.181 1.00 91.44 97 ASN A CA 1
ATOM 780 C C . ASN A 1 97 ? -6.020 0.241 22.513 1.00 91.44 97 ASN A C 1
ATOM 782 O O . ASN A 1 97 ? -6.452 -0.797 22.006 1.00 91.44 97 ASN A O 1
ATOM 786 N N . PRO A 1 98 ? -4.985 0.227 23.379 1.00 90.94 98 PRO A N 1
ATOM 787 C CA . PRO A 1 98 ? -4.261 -0.997 23.732 1.00 90.94 98 PRO A CA 1
ATOM 788 C C . PRO A 1 98 ? -5.130 -2.078 24.389 1.00 90.94 98 PRO A C 1
ATOM 790 O O . PRO A 1 98 ? -4.758 -3.245 24.385 1.00 90.94 98 PRO A O 1
ATOM 793 N N . ASN A 1 99 ? -6.280 -1.694 24.948 1.00 92.31 99 ASN A N 1
ATOM 794 C CA . ASN A 1 99 ? -7.247 -2.607 25.558 1.00 92.31 99 ASN A CA 1
ATOM 795 C C . ASN A 1 99 ? -8.393 -2.989 24.603 1.00 92.31 99 ASN A C 1
ATOM 797 O O . ASN A 1 99 ? -9.367 -3.599 25.040 1.00 92.31 99 ASN A O 1
ATOM 801 N N . SER A 1 100 ? -8.324 -2.589 23.329 1.00 92.12 100 SER A N 1
ATOM 802 C CA . SER A 1 100 ? -9.302 -3.002 22.322 1.00 92.12 100 SER A CA 1
ATOM 803 C C . SER A 1 100 ? -9.229 -4.510 22.116 1.00 92.12 100 SER A C 1
ATOM 805 O O . SER A 1 100 ? -8.152 -5.059 21.886 1.00 92.12 100 SER A O 1
ATOM 807 N N . GLU A 1 101 ? -10.385 -5.170 22.124 1.00 94.12 101 GLU A N 1
ATOM 808 C CA . GLU A 1 101 ? -10.489 -6.591 21.776 1.00 94.12 101 GLU A CA 1
ATOM 809 C C . GLU A 1 101 ? -10.106 -6.870 20.310 1.00 94.12 101 GLU A C 1
ATOM 811 O O . GLU A 1 101 ? -9.769 -8.002 19.988 1.00 94.12 101 GLU A O 1
ATOM 816 N N . TYR A 1 102 ? -10.086 -5.835 19.455 1.00 95.94 102 TYR A N 1
ATOM 817 C CA . TYR A 1 102 ? -9.752 -5.915 18.026 1.00 95.94 102 TYR A CA 1
ATOM 818 C C . TYR A 1 102 ? -8.350 -5.381 17.685 1.00 95.94 102 TYR A C 1
ATOM 820 O O . TYR A 1 102 ? -8.056 -5.077 16.526 1.00 95.94 102 TYR A O 1
ATOM 828 N N . LEU A 1 103 ? -7.484 -5.176 18.688 1.00 95.69 103 LEU A N 1
ATOM 829 C CA . LEU A 1 103 ? -6.157 -4.571 18.505 1.00 95.69 103 LEU A CA 1
ATOM 830 C C . LEU A 1 103 ? -5.321 -5.303 17.442 1.00 95.69 103 LEU A C 1
ATOM 832 O O . LEU A 1 103 ? -4.643 -4.664 16.636 1.00 95.69 103 LEU A O 1
ATOM 836 N N . VAL A 1 104 ? -5.368 -6.635 17.444 1.00 96.69 104 VAL A N 1
ATOM 837 C CA . VAL A 1 104 ? -4.564 -7.481 16.555 1.00 96.69 104 VAL A CA 1
ATOM 838 C C . VAL A 1 104 ? -5.081 -7.401 15.119 1.00 96.69 104 VAL A C 1
ATOM 840 O O . VAL A 1 104 ? -4.301 -7.196 14.190 1.00 96.69 104 VAL A O 1
ATOM 843 N N . GLU A 1 105 ? -6.393 -7.504 14.939 1.00 97.75 105 GLU A N 1
ATOM 844 C CA . GLU A 1 105 ? -7.071 -7.458 13.647 1.00 97.75 105 GLU A CA 1
ATOM 845 C C . GLU A 1 105 ? -6.852 -6.105 12.967 1.00 97.75 105 GLU A C 1
ATOM 847 O O . GLU A 1 105 ? -6.466 -6.044 11.798 1.00 97.75 105 GLU A O 1
ATOM 852 N N . ILE A 1 106 ? -7.027 -5.014 13.719 1.00 97.31 106 ILE A N 1
ATOM 853 C CA . ILE A 1 106 ? -6.781 -3.650 13.237 1.00 97.31 106 ILE A CA 1
ATOM 854 C C . ILE A 1 106 ? -5.300 -3.470 12.885 1.00 97.31 106 ILE A C 1
ATOM 856 O O . ILE A 1 106 ? -4.984 -2.917 11.830 1.00 97.31 106 ILE A O 1
ATOM 860 N N . GLY A 1 107 ? -4.388 -3.989 13.713 1.00 97.50 107 GLY A N 1
ATOM 861 C CA . GLY A 1 107 ? -2.954 -3.980 13.425 1.00 97.50 107 GLY A CA 1
ATOM 862 C C . GLY A 1 107 ? -2.614 -4.668 12.098 1.00 97.50 107 GLY A C 1
ATOM 863 O O . GLY A 1 107 ? -1.877 -4.110 11.285 1.00 97.50 107 GLY A O 1
ATOM 864 N N . PHE A 1 108 ? -3.200 -5.839 11.823 1.00 98.31 108 PHE A N 1
ATOM 865 C CA . PHE A 1 108 ? -3.006 -6.539 10.549 1.00 98.31 108 PHE A CA 1
ATOM 866 C C . PHE A 1 108 ? -3.572 -5.786 9.344 1.00 98.31 108 PHE A C 1
ATOM 868 O O . PHE A 1 108 ? -2.988 -5.861 8.256 1.00 98.31 108 PHE A O 1
ATOM 875 N N . ILE A 1 109 ? -4.690 -5.076 9.514 1.00 98.50 109 ILE A N 1
ATOM 876 C CA . ILE A 1 109 ? -5.281 -4.243 8.460 1.00 98.50 109 ILE A CA 1
ATOM 877 C C . ILE A 1 109 ? -4.338 -3.086 8.119 1.00 98.50 109 ILE A C 1
ATOM 879 O O . ILE A 1 109 ? -3.979 -2.927 6.953 1.00 98.50 109 ILE A O 1
ATOM 883 N N . ILE A 1 110 ? -3.879 -2.334 9.124 1.00 98.44 110 ILE A N 1
ATOM 884 C CA . ILE A 1 110 ? -2.973 -1.189 8.933 1.00 98.44 110 ILE A CA 1
ATOM 885 C C . ILE A 1 110 ? -1.654 -1.640 8.307 1.00 98.44 110 ILE A C 1
ATOM 887 O O . ILE A 1 110 ? -1.179 -1.022 7.355 1.00 98.44 110 ILE A O 1
ATOM 891 N N . GLU A 1 111 ? -1.086 -2.747 8.785 1.00 98.38 111 GLU A N 1
ATOM 892 C CA . GLU A 1 111 ? 0.135 -3.300 8.203 1.00 98.38 111 GLU A CA 1
ATOM 893 C C . GLU A 1 111 ? -0.077 -3.715 6.744 1.00 98.38 111 GLU A C 1
ATOM 895 O O . GLU A 1 111 ? 0.764 -3.453 5.891 1.00 98.38 111 GLU A O 1
ATOM 900 N N . SER A 1 112 ? -1.219 -4.320 6.416 1.00 98.81 112 SER A N 1
ATOM 901 C CA . SER A 1 112 ? -1.513 -4.730 5.039 1.00 98.81 112 SER A CA 1
ATOM 902 C C . SER A 1 112 ? -1.723 -3.545 4.093 1.00 98.81 112 SER A C 1
ATOM 904 O O . SER A 1 112 ? -1.306 -3.616 2.935 1.00 98.81 112 SER A O 1
ATOM 906 N N . ILE A 1 113 ? -2.299 -2.447 4.589 1.00 98.81 113 ILE A N 1
ATOM 907 C CA . ILE A 1 113 ? -2.368 -1.166 3.875 1.00 98.81 113 ILE A CA 1
ATOM 908 C C . ILE A 1 113 ? -0.950 -0.646 3.612 1.00 98.81 113 ILE A C 1
ATOM 910 O O . ILE A 1 113 ? -0.589 -0.406 2.464 1.00 98.81 113 ILE A O 1
ATOM 914 N N . ARG A 1 114 ? -0.100 -0.560 4.644 1.00 98.69 114 ARG A N 1
ATOM 915 C CA . ARG A 1 114 ? 1.290 -0.098 4.499 1.00 98.69 114 ARG A CA 1
ATOM 916 C C . ARG A 1 114 ? 2.067 -0.922 3.469 1.00 98.69 114 ARG A C 1
ATOM 918 O O . ARG A 1 114 ? 2.683 -0.359 2.567 1.00 98.69 114 ARG A O 1
ATOM 925 N N . ARG A 1 115 ? 1.982 -2.255 3.554 1.00 98.62 115 ARG A N 1
ATOM 926 C CA . ARG A 1 115 ? 2.647 -3.178 2.620 1.00 98.62 115 ARG A CA 1
ATOM 927 C C . ARG A 1 115 ? 2.179 -2.996 1.179 1.00 98.62 115 ARG A C 1
ATOM 929 O O . ARG A 1 115 ? 2.987 -3.152 0.271 1.00 98.62 115 ARG A O 1
ATOM 936 N N . THR A 1 116 ? 0.913 -2.646 0.957 1.00 98.69 116 THR A N 1
ATOM 937 C CA . THR A 1 116 ? 0.397 -2.374 -0.393 1.00 98.69 116 THR A CA 1
ATOM 938 C C . THR A 1 116 ? 1.096 -1.168 -1.024 1.00 98.69 116 THR A C 1
ATOM 940 O O . THR A 1 116 ? 1.554 -1.252 -2.165 1.00 98.69 116 THR A O 1
ATOM 943 N N . GLY A 1 117 ? 1.266 -0.077 -0.275 1.00 98.38 117 GLY A N 1
ATOM 944 C CA . GLY A 1 117 ? 2.030 1.079 -0.744 1.00 98.38 117 GLY A CA 1
ATOM 945 C C . GLY A 1 117 ? 3.517 0.778 -0.930 1.00 98.38 117 GLY A C 1
ATOM 946 O O . GLY A 1 117 ? 4.095 1.180 -1.933 1.00 98.38 117 GLY A O 1
ATOM 947 N N . GLU A 1 118 ? 4.135 0.016 -0.024 1.00 98.25 118 GLU A N 1
ATOM 948 C CA . GLU A 1 118 ? 5.553 -0.365 -0.147 1.00 98.25 118 GLU A CA 1
ATOM 949 C C . GLU A 1 118 ? 5.817 -1.187 -1.418 1.00 98.25 118 GLU A C 1
ATOM 951 O O . GLU A 1 118 ? 6.744 -0.883 -2.161 1.00 98.25 118 GLU A O 1
ATOM 956 N N . TYR A 1 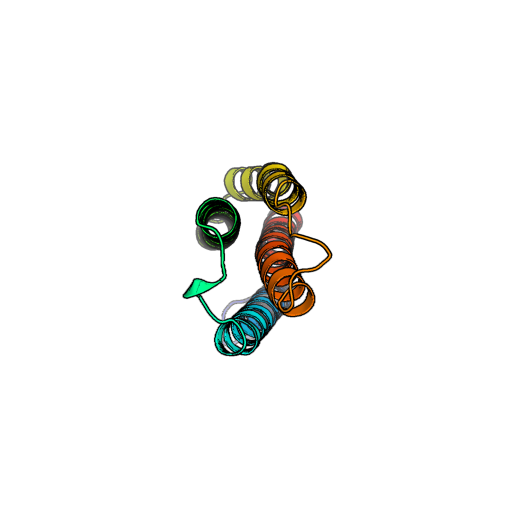119 ? 4.953 -2.153 -1.747 1.00 98.44 119 TYR A N 1
ATOM 957 C CA . TYR A 1 119 ? 5.064 -2.885 -3.015 1.00 98.44 119 TYR A CA 1
ATOM 958 C C . TYR A 1 119 ? 4.815 -2.010 -4.248 1.00 98.44 119 TYR A C 1
ATOM 960 O O . TYR A 1 119 ? 5.312 -2.325 -5.326 1.00 98.44 119 TYR A O 1
ATOM 968 N N . SER A 1 120 ? 4.062 -0.919 -4.106 1.00 98.00 120 SER A N 1
ATOM 969 C CA . SER A 1 120 ? 3.886 0.064 -5.183 1.00 98.00 120 SER A CA 1
ATOM 970 C C . SER A 1 120 ? 5.189 0.836 -5.430 1.00 98.00 120 SER A C 1
ATOM 972 O O . SER A 1 120 ? 5.592 1.013 -6.578 1.00 98.00 120 SER A O 1
ATOM 974 N N . SER A 1 121 ? 5.910 1.188 -4.360 1.00 97.12 121 SER A N 1
ATOM 975 C CA . SER A 1 121 ? 7.265 1.750 -4.446 1.00 97.12 121 SER A CA 1
ATOM 976 C C . SER A 1 121 ? 8.243 0.768 -5.101 1.00 97.12 121 SER A C 1
ATOM 978 O O . SER A 1 121 ? 8.995 1.169 -5.984 1.00 97.12 121 SER A O 1
ATOM 980 N N . ASP A 1 122 ? 8.187 -0.524 -4.750 1.00 97.38 122 ASP A N 1
ATOM 981 C CA . ASP A 1 122 ? 9.031 -1.555 -5.376 1.00 97.38 122 ASP A CA 1
ATOM 982 C C . ASP A 1 122 ? 8.784 -1.663 -6.901 1.00 97.38 122 ASP A C 1
ATOM 984 O O . ASP A 1 122 ? 9.711 -1.890 -7.682 1.00 97.38 122 ASP A O 1
ATOM 988 N N . ILE A 1 123 ? 7.531 -1.496 -7.352 1.00 96.50 123 ILE A N 1
ATOM 989 C CA . ILE A 1 123 ? 7.200 -1.419 -8.787 1.00 96.50 123 ILE A CA 1
ATOM 990 C C . ILE A 1 123 ? 7.846 -0.174 -9.406 1.00 96.50 123 ILE A C 1
ATOM 992 O O . ILE A 1 123 ? 8.472 -0.279 -10.462 1.00 96.50 123 ILE A O 1
ATOM 996 N N . SER A 1 124 ? 7.746 0.981 -8.748 1.00 97.06 124 SER A N 1
ATOM 997 C CA . SER A 1 124 ? 8.351 2.233 -9.215 1.00 97.06 124 SER A CA 1
ATOM 998 C C . SER A 1 124 ? 9.879 2.162 -9.319 1.00 97.06 124 SER A C 1
ATOM 1000 O O . SER A 1 124 ? 10.457 2.645 -10.295 1.00 97.06 124 SER A O 1
ATOM 1002 N N . GLU A 1 125 ? 10.547 1.478 -8.390 1.00 95.19 125 GLU A N 1
ATOM 1003 C CA . GLU A 1 125 ? 1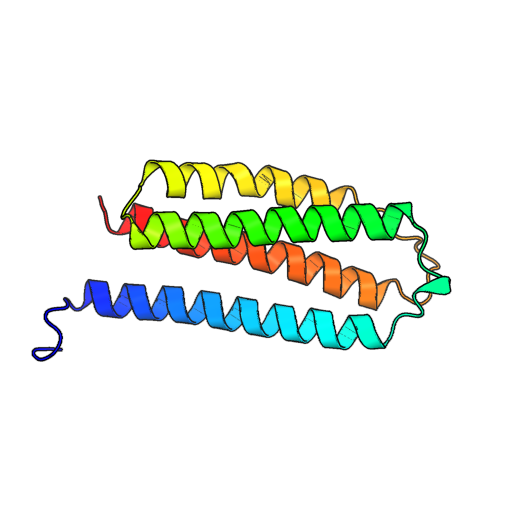1.994 1.239 -8.445 1.00 95.19 125 GLU A CA 1
ATOM 1004 C C . GLU A 1 125 ? 12.408 0.415 -9.671 1.00 95.19 125 GLU A C 1
ATOM 1006 O O . GLU A 1 125 ? 13.431 0.698 -10.298 1.00 95.19 125 GLU A O 1
ATOM 1011 N N . ILE A 1 126 ? 11.608 -0.582 -10.068 1.00 92.38 126 ILE A N 1
ATOM 1012 C CA . ILE A 1 126 ? 11.856 -1.344 -11.302 1.00 92.38 126 ILE A CA 1
ATOM 1013 C C . ILE A 1 126 ? 11.808 -0.417 -12.515 1.00 92.38 126 ILE A C 1
ATOM 1015 O O . ILE A 1 126 ? 12.647 -0.545 -13.401 1.00 92.38 126 ILE A O 1
ATOM 1019 N N . ILE A 1 127 ? 10.858 0.514 -12.575 1.00 89.62 127 ILE A N 1
ATOM 1020 C CA . ILE A 1 127 ? 10.734 1.443 -13.708 1.00 89.62 127 ILE A CA 1
ATOM 1021 C C . ILE A 1 127 ? 12.002 2.294 -13.834 1.00 89.62 127 ILE A C 1
ATOM 1023 O O . ILE A 1 127 ? 12.556 2.407 -14.927 1.00 89.62 127 ILE A O 1
ATOM 1027 N N . ILE A 1 128 ? 12.490 2.833 -12.713 1.00 90.19 128 ILE A N 1
ATOM 1028 C CA . ILE A 1 128 ? 13.699 3.666 -12.671 1.00 90.19 128 ILE A CA 1
ATOM 1029 C C . ILE A 1 128 ? 14.933 2.874 -13.106 1.00 90.19 128 ILE A C 1
ATOM 1031 O O . ILE A 1 128 ? 15.703 3.347 -13.936 1.00 90.19 128 ILE A O 1
ATOM 1035 N N . ASN A 1 129 ? 15.094 1.653 -12.596 1.00 85.94 129 ASN A N 1
ATOM 1036 C CA . ASN A 1 129 ? 16.275 0.831 -12.861 1.00 85.94 129 ASN A CA 1
ATOM 1037 C C . ASN A 1 129 ? 16.365 0.295 -14.300 1.00 85.94 129 ASN A C 1
ATOM 1039 O O . ASN A 1 129 ? 17.426 -0.180 -14.683 1.00 85.94 129 ASN A O 1
ATOM 1043 N N . ASN A 1 130 ? 15.275 0.327 -15.073 1.00 75.56 130 ASN A N 1
ATOM 1044 C CA . ASN A 1 130 ? 15.220 -0.244 -16.427 1.00 75.56 130 ASN A CA 1
ATOM 1045 C C . ASN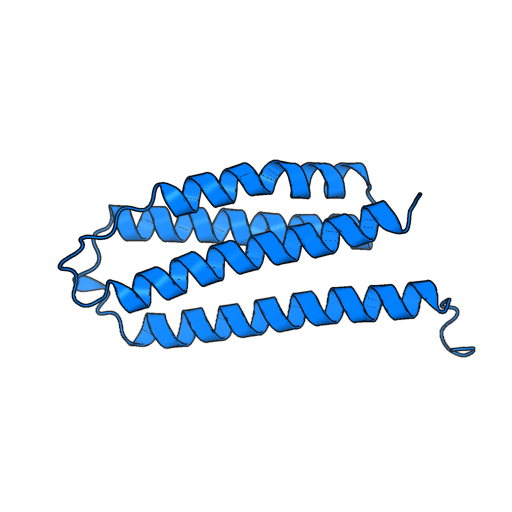 A 1 130 ? 15.070 0.798 -17.549 1.00 75.56 130 ASN A C 1
ATOM 1047 O O . ASN A 1 130 ? 15.085 0.437 -18.725 1.00 75.56 130 ASN A O 1
ATOM 1051 N N . LEU A 1 131 ? 14.853 2.073 -17.217 1.00 60.72 131 LEU A N 1
ATOM 1052 C CA . LEU A 1 131 ? 14.752 3.164 -18.199 1.00 60.72 131 LEU A CA 1
ATOM 1053 C C . LEU A 1 131 ? 16.001 4.061 -18.233 1.00 60.72 131 LEU A C 1
ATOM 1055 O O . LEU A 1 131 ? 16.022 5.036 -18.987 1.00 60.72 131 LEU A O 1
ATOM 1059 N N . ILE A 1 132 ? 17.027 3.721 -17.448 1.00 50.22 132 ILE A N 1
ATOM 1060 C CA . ILE A 1 132 ? 18.358 4.345 -17.418 1.00 50.22 132 ILE A CA 1
ATOM 1061 C C . ILE A 1 132 ? 19.371 3.329 -17.942 1.00 50.22 132 ILE A C 1
ATOM 1063 O O . ILE A 1 132 ? 20.210 3.725 -18.783 1.00 50.22 132 ILE A O 1
#

Organism: NCBI:txid412755

Sequence (132 aa):
CQKLNITLEDASNYKFISRFLERIGDHAVKIAKNVILIDYQKIDKELYENIMKASEISLELLNMSLDAWLQKDLNLANENIESIKKLTEACNTIKINPNSEYLVEIGFIIESIRRTGEYSSDISEIIINNLI

pLDDT: mean 93.92, std 8.69, range [50.22, 98.81]

Secondary structure (DSSP, 8-state):
-TTTT--HHHHHHHHHHHHHHHHHHHHHHHHHHHHTTS-GGGS-HHHHHHHHHHHHHHHHHHHHHHHHHHHT-HHHHHHHHHHHHHHHHHHHH-PPPTT-TTHHHHHHHHHHHHHHHHHHHHHHHHHHHH--

InterPro domains:
  IPR026022 PhoU domain [PF01895] (7-35)
  IPR028366 PhoU [PTHR42930] (9-130)
  IPR038078 PhoU-like domain superfamily [G3DSA:1.20.58.220] (2-131)

Foldseek 3Di:
DVVPPDDPLRVVLVVLLVVLVVLLVVLVVLLVVLVVVDDPVPDDPVLVVLLVVLLVLLVVLQVLLVVCQVVLPLVSLVVSLVSLVVSVVSLVPRDDDPPDPSPVSSVSSSVSSSSSSVSSNVSSVSSNVPVD